Protein AF-A0A7S2TPY8-F1 (afdb_monomer_lite)

Sequence (109 aa):
AIKHNDQTRQFHLVLIFTSHGIQAPKEEEMAALKLAARYPLSIVIVKTGSSPDKALETLALGKGRFFDNVTLVDYKDVAAKDAKTREDYMALQCMKKIPTQYAILKKKQ

Secondary structure (DSSP, 8-state):
----TTTT---EEEEEEESS--SS--HHHHHHHHHHTTSSEEEEEEE--SS--HHHHHHHH-SS-SS--EEEEEHHHHHTS-TTTHHHHHHHHHHTTHHHHHHHHHHT-

Foldseek 3Di:
DPPDPPPVLDAEEAEAEDQDADPADDPVLLVVQQVQLVHSYAYEYEYAYPDDHVRVVCSQVPPDHPDNRYQYHYVVVLVPDDPVCSVVVVVCSRCVCVVVSNVVSVVVD

InterPro domains:
  IPR010734 Copine, C-terminal [PF07002] (5-107)

Radius of gyration: 14.75 Å; chains: 1; bounding box: 38×31×34 Å

Organism: NCBI:txid641309

pLDDT: mean 85.81, std 13.57, range [37.56, 97.31]

Structure (mmCIF, N/CA/C/O backbone):
data_AF-A0A7S2TPY8-F1
#
_entry.id   AF-A0A7S2TPY8-F1
#
loop_
_atom_site.group_PDB
_atom_site.id
_atom_site.type_symbol
_atom_site.label_atom_id
_atom_site.label_alt_id
_atom_site.label_comp_id
_atom_site.label_asym_id
_atom_site.label_entity_id
_atom_site.label_seq_id
_atom_site.pdbx_PDB_ins_code
_atom_site.Cartn_x
_atom_site.Cartn_y
_atom_site.Cartn_z
_atom_site.occupancy
_atom_site.B_iso_or_equiv
_atom_site.auth_seq_id
_atom_site.auth_comp_id
_atom_site.auth_asym_id
_atom_site.auth_atom_id
_atom_site.pdbx_PDB_model_num
ATOM 1 N N . ALA A 1 1 ? -16.858 13.932 -3.710 1.00 37.56 1 ALA A N 1
ATOM 2 C CA . ALA A 1 1 ? -17.185 14.142 -2.285 1.00 37.56 1 ALA A CA 1
ATOM 3 C C . ALA A 1 1 ? -17.774 12.851 -1.726 1.00 37.56 1 ALA A C 1
ATOM 5 O O . ALA A 1 1 ? -18.849 12.457 -2.160 1.00 37.56 1 ALA A O 1
ATOM 6 N N . ILE A 1 2 ? -17.055 12.156 -0.841 1.00 42.81 2 ILE A N 1
ATOM 7 C CA . ILE A 1 2 ? -17.560 10.944 -0.177 1.00 42.81 2 ILE A CA 1
ATOM 8 C C . ILE A 1 2 ? -18.508 11.420 0.934 1.00 42.81 2 ILE A C 1
ATOM 10 O O . ILE A 1 2 ? -18.057 11.861 1.987 1.00 42.81 2 ILE A O 1
ATOM 14 N N . LYS A 1 3 ? -19.819 11.438 0.665 1.00 42.38 3 LYS A N 1
ATOM 15 C CA . LYS A 1 3 ? -20.850 11.751 1.668 1.00 42.38 3 LYS A CA 1
ATOM 16 C C . LYS A 1 3 ? -20.993 10.560 2.625 1.00 42.38 3 LYS A C 1
ATOM 18 O O . LYS A 1 3 ? -21.189 9.445 2.163 1.00 42.38 3 LYS A O 1
ATOM 23 N N . HIS A 1 4 ? -20.876 10.833 3.927 1.00 44.69 4 HIS A N 1
ATOM 24 C CA . HIS A 1 4 ? -21.271 10.011 5.082 1.00 44.69 4 HIS A CA 1
ATOM 25 C C . HIS A 1 4 ? -21.353 8.486 4.880 1.00 44.69 4 HIS A C 1
ATOM 27 O O . HIS A 1 4 ? -22.405 7.945 4.558 1.00 44.69 4 HIS A O 1
ATOM 33 N N . ASN A 1 5 ? -20.268 7.781 5.209 1.00 51.09 5 ASN A N 1
ATOM 34 C CA . ASN A 1 5 ? -20.251 6.314 5.284 1.00 51.09 5 ASN A CA 1
ATOM 35 C C . ASN A 1 5 ? -20.687 5.764 6.664 1.00 51.09 5 ASN A C 1
ATOM 37 O O . ASN A 1 5 ? -20.591 4.563 6.907 1.00 51.09 5 ASN A O 1
ATOM 41 N N . ASP A 1 6 ? -21.179 6.611 7.575 1.00 50.78 6 ASP A N 1
ATOM 42 C CA . ASP A 1 6 ? -21.608 6.166 8.913 1.00 50.78 6 ASP A CA 1
ATOM 43 C C . ASP A 1 6 ? -22.923 5.362 8.882 1.00 50.78 6 ASP A C 1
ATOM 45 O O . ASP A 1 6 ? -23.237 4.666 9.843 1.00 50.78 6 ASP A O 1
ATOM 49 N N . GLN A 1 7 ? -23.672 5.393 7.770 1.00 52.38 7 GLN A N 1
ATOM 50 C CA . GLN A 1 7 ? -24.956 4.686 7.638 1.00 52.38 7 GLN A CA 1
ATOM 51 C C . GLN A 1 7 ? -24.905 3.452 6.721 1.00 52.38 7 GLN A C 1
ATOM 53 O O . GLN A 1 7 ? -25.669 2.512 6.923 1.00 52.38 7 GLN A O 1
ATOM 58 N N . THR A 1 8 ? -24.001 3.404 5.737 1.00 61.84 8 THR A N 1
ATOM 59 C CA . THR A 1 8 ? -24.019 2.378 4.675 1.00 61.84 8 THR A CA 1
ATOM 60 C C . THR A 1 8 ? -23.173 1.136 4.961 1.00 61.84 8 THR A C 1
ATOM 62 O O . THR A 1 8 ? -23.328 0.139 4.262 1.00 61.84 8 THR A O 1
ATOM 65 N N . ARG A 1 9 ? -22.281 1.158 5.968 1.00 71.00 9 ARG A N 1
ATOM 66 C CA . ARG A 1 9 ? -21.351 0.051 6.323 1.00 71.00 9 ARG A CA 1
ATOM 67 C C . ARG A 1 9 ? -20.512 -0.488 5.147 1.00 71.00 9 ARG A C 1
ATOM 69 O O . ARG A 1 9 ? -19.965 -1.588 5.224 1.00 71.00 9 ARG A O 1
ATOM 76 N N . GLN A 1 10 ? -20.383 0.277 4.065 1.00 86.69 10 GLN A N 1
ATOM 77 C CA . GLN A 1 10 ? -19.726 -0.167 2.840 1.00 86.69 10 GLN A CA 1
ATOM 78 C C . GLN A 1 10 ? -18.209 -0.045 2.964 1.00 86.69 10 GLN A C 1
ATOM 80 O O . GLN A 1 10 ? -17.676 1.016 3.310 1.00 86.69 10 GLN A O 1
ATOM 85 N N . PHE A 1 11 ? -17.514 -1.132 2.639 1.00 90.56 11 PHE A N 1
ATOM 86 C CA . PHE A 1 11 ? -16.065 -1.141 2.507 1.00 90.56 11 PHE A CA 1
ATOM 87 C C . PH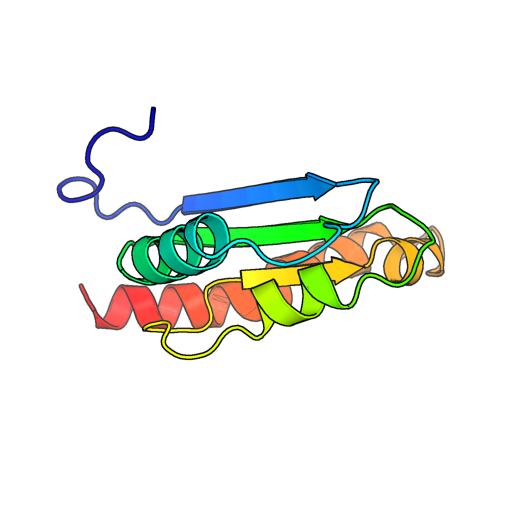E A 1 11 ? -15.659 -0.546 1.159 1.00 90.56 11 PHE A C 1
ATOM 89 O O . PHE A 1 11 ? -16.165 -0.967 0.121 1.00 90.56 11 PHE A O 1
ATOM 96 N N . HIS A 1 12 ? -14.742 0.416 1.183 1.00 93.75 12 HIS A N 1
ATOM 97 C CA . HIS A 1 12 ? -14.256 1.092 -0.013 1.00 93.75 12 HIS A CA 1
ATOM 98 C C . HIS A 1 12 ? -12.762 0.849 -0.220 1.00 93.75 12 HIS A C 1
ATOM 100 O O . HIS A 1 12 ? -11.982 0.781 0.732 1.00 93.75 12 HIS A O 1
ATOM 106 N N . LEU A 1 13 ? -12.370 0.781 -1.490 1.00 95.44 13 LEU A N 1
ATOM 107 C CA . LEU A 1 13 ? -10.982 0.774 -1.931 1.00 95.44 13 LEU A CA 1
ATOM 108 C C . LEU A 1 13 ? -10.721 2.044 -2.732 1.00 95.44 13 LEU A C 1
ATOM 110 O O . LEU A 1 13 ? -11.420 2.319 -3.705 1.00 95.44 13 LEU A O 1
ATOM 114 N N . VAL A 1 14 ? -9.714 2.812 -2.327 1.00 96.25 14 VAL A N 1
ATOM 115 C CA . VAL A 1 14 ? -9.217 3.955 -3.096 1.00 96.25 14 VAL A CA 1
ATOM 116 C C . VAL A 1 14 ? -7.908 3.549 -3.752 1.00 96.25 14 VAL A C 1
ATOM 118 O O . VAL A 1 14 ? -6.957 3.178 -3.068 1.00 96.25 14 VAL A O 1
ATOM 121 N N . LEU A 1 15 ? -7.873 3.622 -5.079 1.00 95.62 15 LEU A N 1
ATOM 122 C CA . LEU A 1 15 ? -6.699 3.322 -5.888 1.00 95.62 15 LEU A CA 1
ATOM 123 C C . LEU A 1 15 ? -6.102 4.631 -6.408 1.00 95.62 15 LEU A C 1
ATOM 125 O O . LEU A 1 15 ? -6.785 5.401 -7.079 1.00 95.62 15 LEU A O 1
ATOM 129 N N . ILE A 1 16 ? -4.839 4.886 -6.081 1.00 93.44 16 ILE A N 1
ATOM 130 C CA . ILE A 1 16 ? -4.111 6.096 -6.468 1.00 93.44 16 ILE A CA 1
ATOM 131 C C . ILE A 1 16 ? -2.962 5.682 -7.376 1.00 93.44 16 ILE A C 1
ATOM 133 O O . ILE A 1 16 ? -2.130 4.877 -6.973 1.00 93.44 16 ILE A O 1
ATOM 137 N N . PHE A 1 17 ? -2.885 6.258 -8.573 1.00 91.94 17 PHE A N 1
ATOM 138 C CA . PHE A 1 17 ? -1.734 6.105 -9.460 1.00 91.94 17 PHE A CA 1
ATOM 139 C C . PHE A 1 17 ? -0.886 7.370 -9.411 1.00 91.94 17 PHE A C 1
ATOM 141 O O . PHE A 1 17 ? -1.416 8.469 -9.566 1.00 91.94 17 PHE A O 1
ATOM 148 N N . THR A 1 18 ? 0.424 7.222 -9.219 1.00 89.25 18 THR A N 1
ATOM 149 C CA . THR A 1 18 ? 1.355 8.355 -9.247 1.00 89.25 18 THR A CA 1
ATOM 150 C C . THR A 1 18 ? 2.641 8.019 -9.997 1.00 89.25 18 THR A C 1
ATOM 152 O O . THR A 1 18 ? 3.270 6.987 -9.758 1.00 89.25 18 THR A O 1
ATOM 155 N N . SER A 1 19 ? 3.039 8.897 -10.919 1.00 81.56 19 SER A N 1
ATOM 156 C CA . SER A 1 19 ? 4.294 8.803 -11.678 1.00 81.56 19 SER A CA 1
ATOM 157 C C . SER A 1 19 ? 5.459 9.490 -10.979 1.00 81.56 19 SER A C 1
ATOM 159 O O . SER A 1 19 ? 6.618 9.164 -11.231 1.00 81.56 19 SER A O 1
ATOM 161 N N . HIS A 1 20 ? 5.161 10.447 -10.105 1.00 71.94 20 HIS A N 1
ATOM 162 C CA . HIS A 1 20 ? 6.158 11.198 -9.365 1.00 71.94 20 HIS A CA 1
ATOM 163 C C . HIS A 1 20 ? 6.070 10.844 -7.899 1.00 71.94 20 HIS A C 1
ATOM 165 O O . HIS A 1 20 ? 4.991 10.584 -7.359 1.00 71.94 20 HIS A O 1
ATOM 171 N N . GLY A 1 21 ? 7.238 10.822 -7.275 1.00 67.00 21 GLY A N 1
ATOM 172 C CA . GLY A 1 21 ? 7.266 10.735 -5.842 1.00 67.00 21 GLY A CA 1
ATOM 173 C C . GLY A 1 21 ? 6.796 12.019 -5.177 1.00 67.00 21 GLY A C 1
ATOM 174 O O . GLY A 1 21 ? 6.769 13.077 -5.811 1.00 67.00 21 GLY A O 1
ATOM 175 N N . ILE A 1 22 ? 6.443 11.942 -3.900 1.00 72.06 22 ILE A N 1
ATOM 176 C CA . ILE A 1 22 ? 6.254 13.153 -3.096 1.00 72.06 22 ILE A CA 1
ATOM 177 C C . ILE A 1 22 ? 7.619 13.660 -2.611 1.00 72.06 22 ILE A C 1
ATOM 179 O O . ILE A 1 22 ? 8.494 12.876 -2.270 1.00 72.06 22 ILE A O 1
ATOM 183 N N . GLN A 1 23 ? 7.845 14.977 -2.599 1.00 71.75 23 GLN A N 1
ATOM 184 C CA . GLN A 1 23 ? 9.137 15.530 -2.150 1.00 71.75 23 GLN A CA 1
ATOM 185 C C . GLN A 1 23 ? 9.392 15.260 -0.661 1.00 71.75 23 GLN A C 1
ATOM 187 O O . GLN A 1 23 ? 10.497 14.887 -0.274 1.00 71.75 23 GLN A O 1
ATOM 192 N N . ALA A 1 24 ? 8.366 15.447 0.167 1.00 78.12 24 ALA A N 1
ATOM 193 C CA . ALA A 1 24 ? 8.364 15.133 1.587 1.00 78.12 24 ALA A CA 1
ATOM 194 C C . ALA A 1 24 ? 6.914 14.895 2.037 1.00 78.12 24 ALA A C 1
ATOM 196 O O . ALA A 1 24 ? 6.025 15.576 1.516 1.00 78.12 24 ALA A O 1
ATOM 197 N N . PRO A 1 25 ? 6.655 13.975 2.988 1.00 79.25 25 PRO A N 1
ATOM 198 C CA . PRO A 1 25 ? 5.319 13.792 3.542 1.00 79.25 25 PRO A CA 1
ATOM 199 C C . PRO A 1 25 ? 4.886 15.076 4.239 1.00 79.25 25 PRO A C 1
ATOM 201 O O . PRO A 1 25 ? 5.547 15.522 5.180 1.00 79.25 25 PRO A O 1
ATOM 204 N N . LYS A 1 26 ? 3.781 15.673 3.801 1.00 86.62 26 LYS A N 1
ATOM 205 C CA . LYS A 1 26 ? 3.197 16.823 4.495 1.00 86.62 26 LYS A CA 1
ATOM 206 C C . LYS A 1 26 ? 2.407 16.340 5.707 1.00 86.62 26 LYS A C 1
AT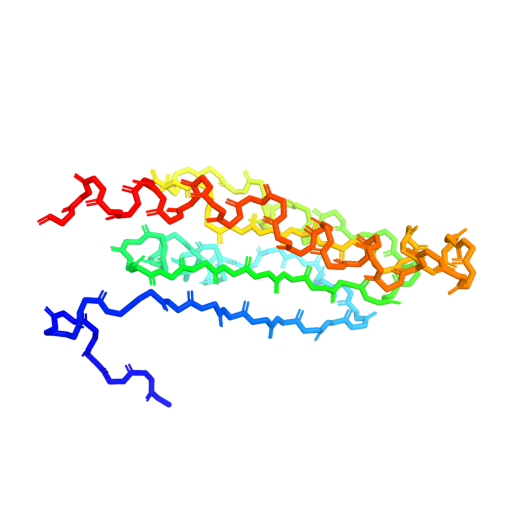OM 208 O O . LYS A 1 26 ? 1.807 15.263 5.686 1.00 86.62 26 LYS A O 1
ATOM 213 N N . GLU A 1 27 ? 2.350 17.156 6.758 1.00 87.25 27 GLU A N 1
ATOM 214 C CA . GLU A 1 27 ? 1.556 16.833 7.953 1.00 87.25 27 GLU A CA 1
ATOM 215 C C . GLU A 1 27 ? 0.080 16.592 7.614 1.00 87.25 27 GLU A C 1
ATOM 217 O O . GLU A 1 27 ? -0.537 15.677 8.155 1.00 87.25 27 GLU A O 1
ATOM 222 N N . GLU A 1 28 ? -0.462 17.351 6.661 1.00 89.38 28 GLU A N 1
ATOM 223 C CA . GLU A 1 28 ? -1.835 17.201 6.173 1.00 89.38 28 GLU A CA 1
ATOM 224 C C . GLU A 1 28 ? -2.087 15.826 5.536 1.00 89.38 28 GLU A C 1
ATOM 226 O O . GLU A 1 28 ? -3.116 15.203 5.797 1.00 89.38 28 GLU A O 1
ATOM 231 N N . GLU A 1 29 ? -1.135 15.307 4.754 1.00 89.31 29 GLU A N 1
ATOM 232 C CA . GLU A 1 29 ? -1.232 13.989 4.113 1.00 89.31 29 GLU A CA 1
ATOM 233 C C . GLU A 1 29 ? -1.194 12.877 5.168 1.00 89.31 29 GLU A C 1
ATOM 235 O O . GLU A 1 29 ? -2.025 11.965 5.164 1.00 89.31 29 GLU A O 1
ATOM 240 N N . MET A 1 30 ? -0.281 12.993 6.135 1.00 88.88 30 MET A N 1
ATOM 241 C CA . MET A 1 30 ? -0.182 12.070 7.268 1.00 88.88 30 MET A CA 1
ATOM 242 C C . MET A 1 30 ? -1.463 12.077 8.115 1.00 88.88 30 MET A C 1
ATOM 244 O O . MET A 1 30 ? -1.980 11.016 8.485 1.00 88.88 30 MET A O 1
ATOM 248 N N . ALA A 1 31 ? -1.999 13.265 8.408 1.00 91.06 31 ALA A N 1
ATOM 249 C CA . ALA A 1 31 ? -3.233 13.440 9.161 1.00 91.06 31 ALA A CA 1
ATOM 250 C C . ALA A 1 31 ? -4.438 12.856 8.412 1.00 91.06 31 ALA A C 1
ATOM 252 O O . ALA A 1 31 ? -5.247 12.148 9.018 1.00 91.06 31 ALA A O 1
ATOM 253 N N . ALA A 1 32 ? -4.526 13.072 7.096 1.00 92.19 32 ALA A N 1
ATOM 254 C CA . ALA A 1 32 ? -5.575 12.512 6.253 1.00 92.19 32 ALA A CA 1
ATOM 255 C C . ALA A 1 32 ? -5.531 10.977 6.230 1.00 92.19 32 ALA A C 1
ATOM 257 O O . ALA A 1 32 ? -6.562 10.337 6.437 1.00 92.19 32 ALA A O 1
ATOM 258 N N . LEU A 1 33 ? -4.351 10.366 6.068 1.00 92.62 33 LEU A N 1
ATOM 259 C CA . LEU A 1 33 ? -4.198 8.904 6.108 1.00 92.62 33 LEU A CA 1
ATOM 260 C C . LEU A 1 33 ? -4.560 8.322 7.484 1.00 92.62 33 LEU A C 1
ATOM 262 O O . LEU A 1 33 ? -5.197 7.267 7.571 1.00 92.62 33 LEU A O 1
ATOM 266 N N . LYS A 1 34 ? -4.206 9.027 8.566 1.00 93.06 34 LYS A N 1
ATOM 267 C CA . LYS A 1 34 ? -4.574 8.658 9.940 1.00 93.06 34 LYS A CA 1
ATOM 268 C C . LYS A 1 34 ? -6.071 8.758 10.201 1.00 93.06 34 LYS A C 1
ATOM 270 O O . LYS A 1 34 ? -6.633 7.867 10.839 1.00 93.06 34 LYS A O 1
ATOM 275 N N . LEU A 1 35 ? -6.721 9.795 9.687 1.00 92.06 35 LEU A N 1
ATOM 276 C CA . LEU A 1 35 ? -8.169 9.945 9.750 1.00 92.06 35 LEU A CA 1
ATOM 277 C C . LEU A 1 35 ? -8.875 8.870 8.910 1.00 92.06 35 LEU A C 1
ATOM 279 O O . LEU A 1 35 ? -9.810 8.239 9.398 1.00 92.06 35 LEU A O 1
ATOM 283 N N . ALA A 1 36 ? -8.383 8.596 7.698 1.00 92.69 36 ALA A N 1
ATOM 284 C CA . ALA A 1 36 ? -8.912 7.567 6.803 1.00 92.69 36 ALA A CA 1
ATOM 285 C C . ALA A 1 36 ? -8.946 6.180 7.465 1.00 92.69 36 ALA A C 1
ATOM 287 O O . ALA A 1 36 ? -9.916 5.447 7.295 1.00 92.69 36 ALA A O 1
ATOM 288 N N . ALA A 1 37 ? -7.953 5.853 8.301 1.00 92.38 37 ALA A N 1
ATOM 289 C CA . ALA A 1 37 ? -7.897 4.595 9.050 1.00 92.38 37 ALA A CA 1
ATOM 290 C C . ALA A 1 37 ? -9.031 4.423 10.087 1.00 92.38 37 ALA A C 1
ATOM 292 O O . ALA A 1 37 ? -9.147 3.373 10.720 1.00 92.38 37 ALA A O 1
ATOM 293 N N . ARG A 1 38 ? -9.874 5.440 10.310 1.00 90.62 38 ARG A N 1
ATOM 294 C CA . ARG A 1 38 ? -11.056 5.341 11.181 1.00 90.62 38 ARG A CA 1
ATOM 295 C C . ARG A 1 38 ? -12.310 4.878 10.434 1.00 90.62 38 ARG A C 1
ATOM 297 O O . ARG A 1 38 ? -13.242 4.431 11.105 1.00 90.62 38 ARG A O 1
ATOM 304 N N . TYR A 1 39 ? -12.307 4.932 9.104 1.00 90.81 39 TYR A N 1
ATOM 305 C CA . TYR A 1 39 ? -13.417 4.558 8.224 1.00 90.81 39 TYR A CA 1
ATOM 306 C C . TYR A 1 39 ? -13.190 3.171 7.603 1.00 90.81 39 TYR A C 1
ATOM 308 O O . TYR A 1 39 ? -12.051 2.699 7.586 1.00 90.81 39 TYR A O 1
ATOM 316 N N . PRO A 1 40 ? -14.234 2.501 7.072 1.00 92.75 40 PRO A N 1
ATOM 317 C CA . PRO A 1 40 ? -14.079 1.238 6.355 1.00 92.75 40 PRO A CA 1
ATOM 318 C C . PRO A 1 40 ? -13.512 1.483 4.945 1.00 92.75 40 PRO A C 1
ATOM 320 O O . PRO A 1 40 ? -14.191 1.321 3.932 1.00 92.75 40 PRO A O 1
ATOM 323 N N . LEU A 1 41 ? -12.263 1.942 4.907 1.00 93.44 41 LEU A N 1
ATOM 324 C CA . LEU A 1 41 ? -11.551 2.399 3.724 1.00 93.44 41 LEU A CA 1
ATOM 325 C C . LEU A 1 41 ? -10.116 1.866 3.740 1.00 93.44 41 LEU A C 1
ATOM 327 O O . LEU A 1 41 ? -9.371 2.081 4.698 1.00 93.44 41 LEU A O 1
ATOM 331 N N . SER A 1 42 ? -9.727 1.244 2.634 1.00 95.69 42 SER A N 1
ATOM 332 C CA . SER A 1 42 ? -8.349 0.870 2.329 1.00 95.69 42 SER A CA 1
ATOM 333 C C . SER A 1 42 ? -7.836 1.669 1.136 1.00 95.69 42 SER A C 1
ATOM 335 O O . SER A 1 42 ? -8.583 1.956 0.200 1.00 95.69 42 SER A O 1
ATOM 337 N N . ILE A 1 43 ? -6.555 2.021 1.158 1.00 96.31 43 ILE A N 1
ATOM 338 C CA . ILE A 1 43 ? -5.905 2.820 0.119 1.00 96.31 43 ILE A CA 1
ATOM 339 C C . ILE A 1 43 ? -4.785 1.988 -0.505 1.00 96.31 43 ILE A C 1
ATOM 341 O O . ILE A 1 43 ? -3.924 1.462 0.198 1.00 96.31 43 ILE A O 1
ATOM 345 N N . VAL A 1 44 ? -4.781 1.880 -1.829 1.00 96.44 44 VAL A N 1
ATOM 346 C CA . VAL 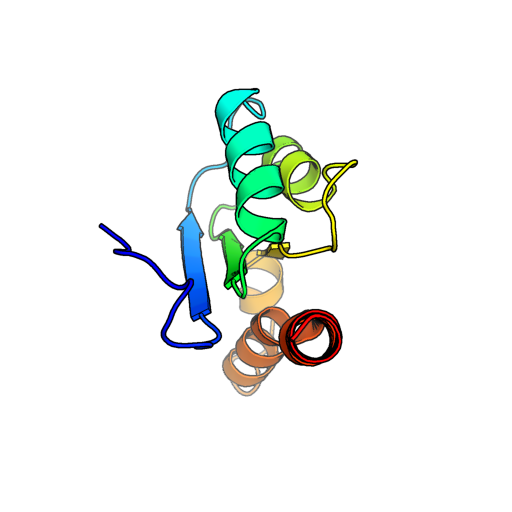A 1 44 ? -3.704 1.266 -2.607 1.00 96.44 44 VAL A CA 1
ATOM 347 C C . VAL A 1 44 ? -3.061 2.358 -3.448 1.00 96.44 44 VAL A C 1
ATOM 349 O O . VAL A 1 44 ? -3.734 3.006 -4.245 1.00 96.44 44 VAL A O 1
ATOM 352 N N . ILE A 1 45 ? -1.763 2.571 -3.268 1.00 93.94 45 ILE A N 1
ATOM 353 C CA . ILE A 1 45 ? -0.985 3.530 -4.044 1.00 93.94 45 ILE A CA 1
ATOM 354 C C . ILE A 1 45 ? -0.088 2.746 -4.991 1.00 93.94 45 ILE A C 1
ATOM 356 O O . ILE A 1 45 ? 0.749 1.963 -4.551 1.00 93.94 45 ILE A O 1
ATOM 360 N N . VAL A 1 46 ? -0.269 2.961 -6.287 1.00 93.81 46 VAL A N 1
ATOM 361 C CA . VAL A 1 46 ? 0.536 2.385 -7.358 1.00 93.81 46 VAL A CA 1
ATOM 362 C C . VAL A 1 46 ? 1.487 3.455 -7.863 1.00 93.81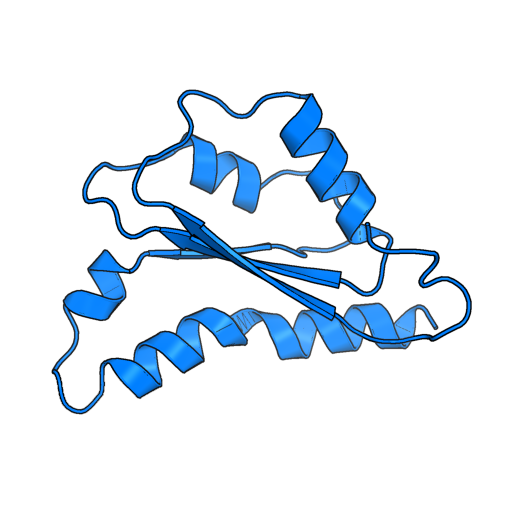 46 VAL A C 1
ATOM 364 O O . VAL A 1 46 ? 1.080 4.446 -8.475 1.00 93.81 46 VAL A O 1
ATOM 367 N N . LYS A 1 47 ? 2.771 3.248 -7.609 1.00 92.56 47 LYS A N 1
ATOM 368 C CA . LYS A 1 47 ? 3.839 4.123 -8.073 1.00 92.56 47 LYS A CA 1
ATOM 369 C C . LYS A 1 47 ? 4.372 3.607 -9.405 1.00 92.56 47 LYS A C 1
ATOM 371 O O . LYS A 1 47 ? 4.844 2.479 -9.468 1.00 92.56 47 LYS A O 1
ATOM 376 N N . THR A 1 48 ? 4.328 4.425 -10.453 1.00 90.19 48 THR A N 1
ATOM 377 C CA . THR A 1 48 ? 4.799 4.061 -11.805 1.00 90.19 48 THR A CA 1
ATOM 378 C C . THR A 1 48 ? 6.151 4.665 -12.181 1.00 90.19 48 THR A C 1
ATOM 380 O O . THR A 1 48 ? 6.730 4.284 -13.196 1.00 90.19 48 THR A O 1
ATOM 383 N N . GLY A 1 49 ? 6.673 5.587 -11.367 1.00 82.31 49 GLY A N 1
ATOM 384 C CA . GLY A 1 49 ? 7.940 6.277 -11.611 1.00 82.31 49 GLY A CA 1
ATOM 385 C C . GLY A 1 49 ? 9.190 5.488 -11.216 1.00 82.31 49 GLY A C 1
ATOM 386 O O . GLY A 1 49 ? 9.202 4.750 -10.235 1.00 82.31 49 GLY A O 1
ATOM 387 N N . SER A 1 50 ? 10.283 5.731 -11.942 1.00 73.75 50 SER A N 1
ATOM 388 C CA . SER A 1 50 ? 11.577 5.052 -11.763 1.00 73.75 50 SER A CA 1
ATOM 389 C C . SER A 1 50 ? 12.405 5.543 -10.570 1.00 73.75 50 SER A C 1
ATOM 391 O O . SER A 1 50 ? 13.356 4.868 -10.171 1.00 73.75 50 SER A O 1
ATOM 393 N N . SER A 1 51 ? 12.090 6.722 -10.029 1.00 73.44 51 SER A N 1
ATOM 394 C CA . SER A 1 51 ? 12.855 7.338 -8.942 1.00 73.44 51 SER A CA 1
ATOM 395 C C . SER A 1 51 ? 12.517 6.680 -7.603 1.00 73.44 51 SER A C 1
ATOM 397 O O . SER A 1 51 ? 11.332 6.526 -7.302 1.00 73.44 51 SER A O 1
ATOM 399 N N . PRO A 1 52 ? 13.506 6.310 -6.766 1.00 70.56 52 PRO A N 1
ATOM 400 C CA . PRO A 1 52 ? 13.254 5.930 -5.378 1.00 70.56 52 PRO A CA 1
ATOM 401 C C . PRO A 1 52 ? 12.436 7.016 -4.680 1.00 70.56 52 PRO A C 1
ATOM 403 O O . PRO A 1 52 ? 12.728 8.200 -4.844 1.00 70.56 52 PRO A O 1
ATOM 406 N N . ASP A 1 53 ? 11.416 6.622 -3.922 1.00 79.50 53 ASP A N 1
ATOM 407 C CA . ASP A 1 53 ? 10.556 7.583 -3.235 1.00 79.50 53 ASP A CA 1
ATOM 408 C C . ASP A 1 53 ? 10.362 7.187 -1.774 1.00 79.50 53 ASP A C 1
ATOM 410 O O . ASP A 1 53 ? 9.367 6.582 -1.370 1.00 79.50 53 ASP A O 1
ATOM 414 N N . LYS A 1 54 ? 11.362 7.573 -0.983 1.00 83.19 54 LYS A N 1
ATOM 415 C CA . LYS A 1 54 ? 11.378 7.374 0.466 1.00 83.19 54 LYS A CA 1
ATOM 416 C C . LYS A 1 54 ? 10.231 8.098 1.165 1.00 83.19 54 LYS A C 1
ATOM 418 O O . LYS A 1 54 ? 9.818 7.681 2.245 1.00 83.19 54 LYS A O 1
ATOM 423 N N . ALA A 1 55 ? 9.732 9.193 0.599 1.00 83.62 55 ALA A N 1
ATOM 424 C CA . ALA A 1 55 ? 8.669 9.964 1.219 1.00 83.62 55 ALA A CA 1
ATOM 425 C C . ALA A 1 55 ? 7.333 9.216 1.098 1.00 83.62 55 ALA A C 1
ATOM 427 O O . ALA A 1 55 ? 6.613 9.087 2.088 1.00 83.62 55 ALA A O 1
ATOM 428 N N . LEU A 1 56 ? 7.048 8.606 -0.054 1.00 83.75 56 LEU A N 1
ATOM 429 C CA . LEU A 1 56 ? 5.874 7.746 -0.211 1.00 83.75 56 LEU A CA 1
ATOM 430 C C . LEU A 1 56 ? 5.955 6.464 0.627 1.00 83.75 56 LEU A C 1
ATOM 432 O O . LEU A 1 56 ? 4.958 6.050 1.221 1.00 83.75 56 LEU A O 1
ATOM 436 N N . GLU A 1 57 ? 7.142 5.868 0.749 1.00 84.94 57 GLU A N 1
ATOM 437 C CA . GLU A 1 57 ? 7.376 4.773 1.700 1.00 84.94 57 GLU A CA 1
ATOM 438 C C . GLU A 1 57 ? 7.109 5.218 3.146 1.00 84.94 57 GLU A C 1
ATOM 440 O O . GLU A 1 57 ? 6.446 4.512 3.905 1.00 84.94 57 GLU A O 1
ATOM 445 N N . THR A 1 58 ? 7.552 6.421 3.519 1.00 85.31 58 THR A N 1
ATOM 446 C CA . THR A 1 58 ? 7.316 6.996 4.852 1.00 85.31 58 THR A CA 1
ATOM 447 C C . THR A 1 58 ? 5.827 7.226 5.116 1.00 85.31 58 THR A C 1
ATOM 449 O O . THR A 1 58 ? 5.347 6.872 6.194 1.00 85.31 58 THR A O 1
ATOM 452 N N . LEU A 1 59 ? 5.069 7.737 4.135 1.00 84.00 59 LEU A N 1
ATOM 453 C CA . LEU A 1 59 ? 3.604 7.826 4.216 1.00 84.00 59 LEU A CA 1
ATOM 454 C C . LEU A 1 59 ? 2.982 6.441 4.448 1.00 84.00 59 LEU A C 1
ATOM 456 O O . LEU A 1 59 ? 2.159 6.261 5.350 1.00 84.00 59 LEU A O 1
ATOM 460 N N . ALA A 1 60 ? 3.399 5.443 3.663 1.00 82.94 60 ALA A N 1
ATOM 461 C CA . ALA A 1 60 ? 2.862 4.087 3.727 1.00 82.94 60 ALA A CA 1
ATOM 462 C C . ALA A 1 60 ? 3.215 3.353 5.031 1.00 82.94 60 ALA A C 1
ATOM 464 O O . ALA A 1 60 ? 2.445 2.498 5.470 1.00 82.94 60 ALA A O 1
ATOM 465 N N . LEU A 1 61 ? 4.333 3.697 5.677 1.00 83.25 61 LEU A N 1
ATOM 466 C CA . LEU A 1 61 ? 4.787 3.149 6.963 1.00 83.25 61 LEU A CA 1
ATOM 467 C C . LEU A 1 61 ? 4.366 3.995 8.176 1.00 83.25 61 LEU A C 1
ATOM 469 O O . LEU A 1 61 ? 4.647 3.618 9.315 1.00 83.25 61 LEU A O 1
ATOM 473 N N . GLY A 1 62 ? 3.674 5.117 7.955 1.00 75.56 62 GLY A N 1
ATOM 474 C CA . GLY A 1 62 ? 3.324 6.095 8.982 1.00 75.56 62 GLY A CA 1
ATOM 475 C C . GLY A 1 62 ? 2.730 5.482 10.255 1.00 75.56 62 GLY A C 1
ATOM 476 O O . GLY A 1 62 ? 1.810 4.657 10.197 1.00 75.56 62 GLY A O 1
ATOM 477 N N . LYS A 1 63 ? 3.255 5.899 11.415 1.00 75.56 63 LYS A N 1
ATOM 478 C CA . LYS A 1 63 ? 2.826 5.441 12.747 1.00 75.56 63 LYS A CA 1
ATOM 479 C C . LYS A 1 63 ? 1.554 6.157 13.216 1.00 75.56 63 LYS A C 1
ATOM 481 O O . LYS A 1 63 ? 1.223 7.247 12.762 1.00 75.56 63 LYS A O 1
ATOM 486 N N . GLY A 1 64 ? 0.850 5.549 14.172 1.00 81.75 64 GLY A N 1
ATOM 487 C CA . GLY A 1 64 ? -0.304 6.165 14.839 1.00 81.75 64 GLY A CA 1
ATOM 488 C C . GLY A 1 64 ? -1.629 6.046 14.084 1.00 81.75 64 GLY A C 1
ATOM 489 O O . GLY A 1 64 ? -2.591 6.722 14.444 1.00 81.75 64 GLY A O 1
ATOM 490 N N . ARG A 1 65 ? -1.695 5.200 13.054 1.00 87.50 65 ARG A N 1
ATOM 491 C CA . ARG A 1 65 ? -2.947 4.800 12.403 1.00 87.50 65 ARG A CA 1
ATOM 492 C C . ARG A 1 65 ? -3.618 3.693 13.214 1.00 87.50 65 ARG A C 1
ATOM 494 O O . ARG A 1 65 ? -2.930 2.887 13.833 1.00 87.50 65 ARG A O 1
ATOM 501 N N . PHE A 1 66 ? -4.951 3.655 13.204 1.00 87.31 66 PHE A N 1
ATOM 502 C CA . PHE A 1 66 ? -5.720 2.619 13.911 1.00 87.31 66 PHE A CA 1
ATOM 503 C C . PHE A 1 66 ? -5.393 1.209 13.393 1.00 87.31 66 PHE A C 1
ATOM 505 O O . PHE A 1 66 ? -5.305 0.261 14.165 1.00 87.31 66 PHE A O 1
ATOM 512 N N . PHE A 1 67 ? -5.173 1.094 12.085 1.00 91.31 67 PHE A N 1
ATOM 513 C CA . PHE A 1 67 ? -4.651 -0.092 11.424 1.00 91.31 67 PHE A CA 1
ATOM 514 C C . PHE A 1 67 ? -3.842 0.332 10.197 1.00 91.31 67 PHE A C 1
ATOM 516 O O . PHE A 1 67 ? -3.909 1.487 9.766 1.00 91.31 67 PHE A O 1
ATOM 523 N N . ASP A 1 68 ? -3.086 -0.602 9.626 1.00 93.25 68 ASP A N 1
ATOM 524 C CA . ASP A 1 68 ? -2.378 -0.373 8.372 1.00 93.25 68 ASP A CA 1
ATOM 525 C C . ASP A 1 68 ? -3.361 -0.378 7.193 1.00 93.25 68 ASP A C 1
ATOM 527 O O . ASP A 1 68 ? -3.670 -1.426 6.630 1.00 93.25 68 ASP A O 1
ATOM 531 N N . ASN A 1 69 ? -3.876 0.802 6.847 1.00 94.75 69 ASN A N 1
ATOM 532 C CA . ASN A 1 69 ? -4.861 1.020 5.788 1.00 94.75 69 ASN A CA 1
ATOM 533 C C . ASN A 1 69 ? -4.246 1.389 4.427 1.00 94.75 69 ASN A C 1
ATOM 535 O O . ASN A 1 69 ? -4.995 1.747 3.520 1.00 94.75 69 ASN A O 1
ATOM 539 N N . VAL A 1 70 ? -2.914 1.332 4.274 1.00 94.94 70 VAL A N 1
ATOM 540 C CA . VAL A 1 70 ? -2.219 1.719 3.033 1.00 94.94 70 VAL A CA 1
ATOM 541 C C . VAL A 1 70 ? -1.377 0.565 2.489 1.00 94.94 70 VAL A C 1
ATOM 543 O O . VAL A 1 70 ? -0.551 -0.036 3.179 1.00 94.94 70 VAL A O 1
ATOM 546 N N . THR A 1 71 ? -1.545 0.288 1.203 1.00 94.94 71 THR A N 1
ATOM 547 C CA . THR A 1 71 ? -0.705 -0.633 0.436 1.00 94.94 71 THR A CA 1
ATOM 548 C C . THR A 1 71 ? 0.050 0.169 -0.609 1.00 94.94 71 THR A C 1
ATOM 550 O O . THR A 1 71 ? -0.571 0.789 -1.464 1.00 94.94 71 THR A O 1
ATOM 553 N N . LEU A 1 72 ? 1.380 0.157 -0.549 1.00 93.56 72 LEU A N 1
ATOM 554 C CA . LEU A 1 72 ? 2.223 0.717 -1.599 1.00 93.56 72 LEU A CA 1
ATOM 555 C C . LEU A 1 72 ? 2.629 -0.404 -2.559 1.00 93.56 72 LEU A C 1
ATOM 557 O O . LEU A 1 72 ? 3.125 -1.440 -2.120 1.00 93.56 72 LEU A O 1
ATOM 561 N N . VAL A 1 73 ? 2.405 -0.186 -3.851 1.00 93.75 73 VAL A N 1
ATOM 562 C CA . VAL A 1 73 ? 2.787 -1.079 -4.944 1.00 93.75 73 VAL A CA 1
ATOM 563 C C . VAL A 1 73 ? 3.763 -0.333 -5.842 1.00 93.75 73 VAL A C 1
ATOM 565 O O . VAL A 1 73 ? 3.416 0.705 -6.409 1.00 93.75 73 VAL A O 1
ATOM 568 N N . ASP A 1 74 ? 4.976 -0.864 -5.982 1.00 92.56 74 ASP A N 1
ATOM 569 C CA . ASP A 1 74 ? 5.936 -0.372 -6.967 1.00 92.56 74 ASP A CA 1
ATOM 570 C C . ASP A 1 74 ? 5.683 -1.071 -8.309 1.00 92.56 74 ASP A C 1
ATOM 572 O O . ASP A 1 74 ? 5.898 -2.275 -8.470 1.00 92.56 74 ASP A O 1
ATOM 576 N N . TYR A 1 75 ? 5.185 -0.319 -9.289 1.00 92.50 75 TYR A N 1
ATOM 577 C CA . TYR A 1 75 ? 4.904 -0.854 -10.614 1.00 92.50 75 TYR A CA 1
ATOM 578 C C . TYR A 1 75 ? 6.184 -1.226 -11.366 1.00 92.50 75 TYR A C 1
ATOM 580 O O . TYR A 1 75 ? 6.119 -2.036 -12.283 1.00 92.50 75 TYR A O 1
ATOM 588 N N . LYS A 1 76 ? 7.359 -0.708 -10.987 1.00 91.25 76 LYS A N 1
ATOM 589 C CA . LYS A 1 76 ? 8.630 -1.149 -11.574 1.00 91.25 76 LYS A CA 1
ATOM 590 C C . LYS A 1 76 ? 8.880 -2.629 -11.284 1.00 91.25 76 LYS A C 1
ATOM 592 O O . LYS A 1 76 ? 9.246 -3.375 -12.191 1.00 91.25 76 LYS A O 1
ATOM 597 N N . ASP A 1 77 ? 8.603 -3.064 -10.056 1.00 91.69 77 ASP A N 1
ATOM 598 C CA . ASP A 1 77 ? 8.736 -4.467 -9.649 1.00 91.69 77 ASP A CA 1
ATOM 599 C C . ASP A 1 77 ? 7.730 -5.367 -10.373 1.00 91.69 77 ASP A C 1
ATOM 601 O O . ASP A 1 77 ? 8.018 -6.529 -10.668 1.00 91.69 77 ASP A O 1
ATOM 605 N N . VAL A 1 78 ? 6.547 -4.825 -10.671 1.00 94.25 78 VAL A N 1
ATOM 606 C CA . VAL A 1 78 ? 5.507 -5.490 -11.463 1.00 94.25 78 VAL A CA 1
ATOM 607 C C . VAL A 1 78 ? 5.926 -5.586 -12.928 1.00 94.25 78 VAL A C 1
ATOM 609 O O . VAL A 1 78 ? 5.881 -6.661 -13.517 1.00 94.25 78 VAL A O 1
ATOM 612 N N . ALA A 1 79 ? 6.381 -4.485 -13.522 1.00 92.75 79 ALA A N 1
ATOM 613 C CA . ALA A 1 79 ? 6.798 -4.411 -14.917 1.00 92.75 79 ALA A CA 1
ATOM 614 C C . ALA A 1 79 ? 7.992 -5.329 -15.219 1.00 92.75 79 ALA A C 1
ATOM 616 O O . ALA A 1 79 ? 8.090 -5.848 -16.330 1.00 92.75 79 ALA A O 1
ATOM 617 N N . ALA A 1 80 ? 8.846 -5.582 -14.221 1.00 93.75 80 ALA A N 1
ATOM 618 C CA . ALA A 1 80 ? 9.950 -6.534 -14.299 1.00 93.75 80 ALA A CA 1
ATOM 619 C C . ALA A 1 80 ? 9.507 -8.011 -14.366 1.00 93.75 80 ALA A C 1
ATOM 621 O O . ALA A 1 80 ? 10.343 -8.879 -14.607 1.00 93.75 80 ALA A O 1
ATOM 622 N N . LYS A 1 81 ? 8.221 -8.325 -14.144 1.00 95.81 81 LYS A N 1
ATOM 623 C CA . LYS A 1 81 ? 7.686 -9.687 -14.286 1.00 95.81 81 LYS A CA 1
ATOM 624 C C . LYS A 1 81 ? 7.403 -10.045 -15.740 1.00 95.81 81 LYS A C 1
ATOM 626 O O . LYS A 1 81 ? 7.102 -9.181 -16.576 1.00 95.81 81 LYS A O 1
ATOM 631 N N . ASP A 1 82 ? 7.442 -11.351 -15.998 1.00 96.00 82 ASP A N 1
ATOM 632 C CA . ASP A 1 82 ? 7.063 -11.941 -17.276 1.00 96.00 82 ASP A CA 1
ATOM 633 C C . ASP A 1 82 ? 5.682 -11.459 -17.711 1.00 96.00 82 ASP A C 1
ATOM 635 O O . ASP A 1 82 ? 4.740 -11.415 -16.919 1.00 96.00 82 ASP A O 1
ATOM 639 N N . ALA A 1 83 ? 5.537 -11.141 -18.998 1.00 94.19 83 ALA A N 1
ATOM 640 C CA . ALA A 1 83 ? 4.288 -10.604 -19.537 1.00 94.19 83 ALA A CA 1
ATOM 641 C C . ALA A 1 83 ? 3.077 -11.512 -19.254 1.00 94.19 83 ALA A C 1
ATOM 643 O O . ALA A 1 83 ? 1.981 -11.009 -19.039 1.00 94.19 83 ALA A O 1
ATOM 644 N N . LYS A 1 84 ? 3.290 -12.834 -19.194 1.00 95.31 84 LYS A N 1
ATOM 645 C CA . LYS A 1 84 ? 2.243 -13.830 -18.920 1.00 95.31 84 LYS A CA 1
ATOM 646 C C . LYS A 1 84 ? 1.728 -13.819 -17.476 1.00 95.31 84 LYS A C 1
ATOM 648 O O . LYS A 1 84 ? 0.632 -14.301 -17.250 1.00 95.31 84 LYS A O 1
ATOM 65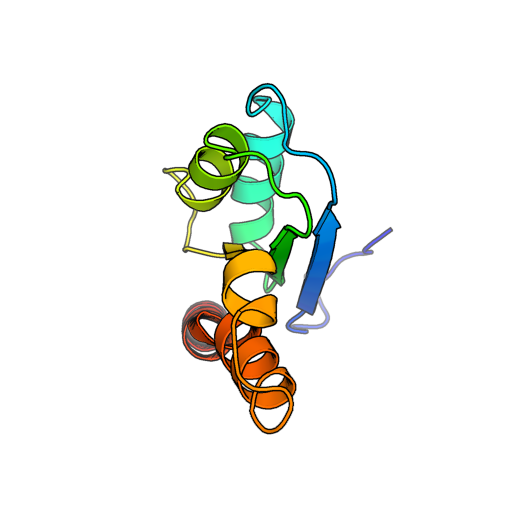3 N N . THR A 1 85 ? 2.514 -13.327 -16.516 1.00 95.94 85 THR A N 1
ATOM 654 C CA . THR A 1 85 ? 2.186 -13.364 -15.074 1.00 95.94 85 THR A CA 1
ATOM 655 C C . THR A 1 85 ? 2.104 -11.973 -14.449 1.00 95.94 85 THR A C 1
ATOM 657 O O . THR A 1 85 ? 1.765 -11.830 -13.276 1.00 95.94 85 THR A O 1
ATOM 660 N N . ARG A 1 86 ? 2.420 -10.928 -15.221 1.00 96.31 86 ARG A N 1
ATOM 661 C CA . ARG A 1 86 ? 2.476 -9.540 -14.761 1.00 96.31 86 ARG A CA 1
ATOM 662 C C . ARG A 1 86 ? 1.155 -9.057 -14.173 1.00 96.31 86 ARG A C 1
ATOM 664 O O . ARG A 1 86 ? 1.169 -8.409 -13.131 1.00 96.31 86 ARG A O 1
ATOM 671 N N . GLU A 1 87 ? 0.041 -9.356 -14.832 1.00 96.06 87 GLU A N 1
ATOM 672 C CA . GLU A 1 87 ? -1.292 -8.932 -14.385 1.00 96.06 87 GLU A CA 1
ATOM 673 C C . GLU A 1 87 ? -1.686 -9.625 -13.078 1.00 96.06 87 GLU A C 1
ATOM 675 O O . GLU A 1 87 ? -2.077 -8.952 -12.123 1.00 96.06 87 GLU A O 1
ATOM 680 N N . ASP A 1 88 ? -1.461 -10.938 -12.983 1.00 97.19 88 ASP A N 1
ATOM 681 C CA . ASP A 1 88 ? -1.684 -11.704 -11.753 1.00 97.19 88 ASP A CA 1
ATOM 682 C C . ASP A 1 88 ? -0.821 -11.178 -10.604 1.00 97.19 88 ASP A C 1
ATOM 684 O O . ASP A 1 88 ? -1.287 -11.003 -9.476 1.00 97.19 88 ASP A O 1
ATOM 688 N N . TYR A 1 89 ? 0.446 -10.872 -10.891 1.00 97.31 89 TYR A N 1
ATOM 689 C CA . TYR A 1 89 ? 1.355 -10.307 -9.906 1.00 97.31 89 TYR A CA 1
ATOM 690 C C . TYR A 1 89 ? 0.907 -8.914 -9.453 1.00 97.31 89 TYR A C 1
ATOM 692 O O . TYR A 1 89 ? 0.931 -8.630 -8.256 1.00 97.31 89 TYR A O 1
ATOM 700 N N . MET A 1 90 ? 0.457 -8.060 -10.376 1.00 96.19 90 MET A N 1
ATOM 701 C CA . MET A 1 90 ? -0.103 -6.746 -10.056 1.00 96.19 90 MET A CA 1
ATOM 702 C C . MET A 1 90 ? -1.315 -6.878 -9.131 1.00 96.19 90 MET A C 1
ATOM 704 O O . MET A 1 90 ? -1.358 -6.251 -8.071 1.00 96.19 90 MET A O 1
ATOM 708 N N . ALA A 1 91 ? -2.268 -7.740 -9.496 1.00 96.88 91 ALA A N 1
ATOM 709 C CA . ALA A 1 91 ? -3.457 -8.002 -8.697 1.00 96.88 91 ALA A CA 1
ATOM 710 C C . ALA A 1 91 ? -3.083 -8.507 -7.297 1.00 96.88 91 ALA A C 1
ATOM 712 O O . ALA A 1 91 ? -3.595 -7.997 -6.298 1.00 96.88 91 ALA A O 1
ATOM 713 N N . LEU A 1 92 ? -2.128 -9.438 -7.205 1.00 96.88 92 LEU A N 1
ATOM 714 C CA . LEU A 1 92 ? -1.624 -9.947 -5.934 1.00 96.88 92 LEU A CA 1
ATOM 715 C C . LEU A 1 92 ? -1.019 -8.832 -5.070 1.00 96.88 92 LEU A C 1
ATOM 717 O O . LEU A 1 92 ? -1.331 -8.759 -3.882 1.00 96.88 92 LEU A O 1
ATOM 721 N N . GLN A 1 93 ? -0.186 -7.953 -5.638 1.00 97.06 93 GLN A N 1
ATOM 722 C CA . GLN A 1 93 ? 0.413 -6.846 -4.882 1.00 97.06 93 GLN A CA 1
ATOM 723 C C . GLN A 1 93 ? -0.645 -5.852 -4.390 1.00 97.06 93 GLN A C 1
ATOM 725 O O . GLN A 1 93 ? -0.615 -5.469 -3.219 1.00 97.06 93 GLN A O 1
ATOM 730 N N . CYS A 1 94 ? -1.613 -5.482 -5.234 1.00 96.56 94 CYS A N 1
ATOM 731 C CA . CYS A 1 94 ? -2.711 -4.596 -4.842 1.00 96.56 94 CYS A CA 1
ATOM 732 C C . CYS A 1 94 ? -3.591 -5.210 -3.744 1.00 96.56 94 CYS A C 1
ATOM 734 O O . CYS A 1 94 ? -3.990 -4.515 -2.809 1.00 96.56 94 CYS A O 1
ATOM 736 N N . MET A 1 95 ? -3.865 -6.514 -3.826 1.00 96.06 95 MET A N 1
ATOM 737 C CA . MET A 1 95 ? -4.779 -7.207 -2.916 1.00 96.06 95 MET A CA 1
ATOM 738 C C . MET A 1 95 ? -4.109 -7.732 -1.642 1.00 96.06 95 MET A C 1
ATOM 740 O O . MET A 1 95 ? -4.813 -8.072 -0.693 1.00 96.06 95 MET A O 1
ATOM 744 N N . LYS A 1 96 ? -2.772 -7.749 -1.566 1.00 93.56 96 LYS A N 1
ATOM 745 C CA . LYS A 1 96 ? -1.978 -8.395 -0.501 1.00 93.56 96 LYS A CA 1
ATOM 746 C C . LYS A 1 96 ? -2.448 -8.103 0.928 1.00 93.56 96 LYS A C 1
ATOM 748 O O . LYS A 1 96 ? -2.427 -8.998 1.768 1.00 93.56 96 LYS A O 1
ATOM 753 N N . LYS A 1 97 ? -2.851 -6.862 1.222 1.00 94.62 97 LYS A N 1
ATOM 754 C CA . LYS A 1 97 ? -3.316 -6.453 2.563 1.00 94.62 97 LYS A CA 1
ATOM 755 C C . LYS A 1 97 ? -4.838 -6.360 2.690 1.00 94.62 97 LYS A C 1
ATOM 757 O O . LYS A 1 97 ? -5.340 -6.315 3.813 1.00 94.62 97 LYS A O 1
ATOM 762 N N . ILE A 1 98 ? -5.574 -6.341 1.578 1.00 95.81 98 ILE A N 1
ATOM 763 C CA . ILE A 1 98 ? -7.008 -6.022 1.560 1.00 95.81 98 ILE A CA 1
ATOM 764 C C . ILE A 1 98 ? -7.846 -7.000 2.403 1.00 95.81 98 ILE A C 1
ATOM 766 O O . ILE A 1 98 ? -8.636 -6.518 3.215 1.00 95.81 98 ILE A O 1
ATOM 770 N N . PRO A 1 99 ? -7.667 -8.336 2.322 1.00 95.50 99 PRO A N 1
ATOM 771 C CA . PRO A 1 99 ? -8.427 -9.268 3.159 1.00 95.50 99 PRO A CA 1
ATOM 772 C C . PRO A 1 99 ? -8.237 -9.021 4.661 1.00 95.50 99 PRO A C 1
ATOM 774 O O . PRO A 1 99 ? -9.209 -8.977 5.417 1.00 95.50 99 PRO A O 1
ATOM 777 N N . THR A 1 100 ? -6.994 -8.796 5.098 1.00 94.88 100 THR A N 1
ATOM 778 C CA . THR A 1 100 ? -6.670 -8.512 6.504 1.00 94.88 100 THR A CA 1
ATOM 779 C C . THR A 1 100 ? -7.261 -7.177 6.953 1.00 94.88 100 THR A C 1
ATOM 781 O O . THR A 1 100 ? -7.852 -7.092 8.028 1.00 94.88 100 THR A O 1
ATOM 784 N N . GLN A 1 101 ? -7.154 -6.140 6.120 1.00 94.69 101 GLN A N 1
ATOM 785 C CA . GLN A 1 101 ? -7.731 -4.821 6.384 1.00 94.69 101 GLN A CA 1
ATOM 786 C C . GLN A 1 101 ? -9.258 -4.886 6.521 1.00 94.69 101 GLN A C 1
ATOM 788 O O . GLN A 1 101 ? -9.816 -4.358 7.485 1.00 94.69 101 GLN A O 1
ATOM 793 N N . TYR A 1 102 ? -9.931 -5.598 5.614 1.00 94.00 102 TYR A N 1
ATOM 794 C CA . TYR A 1 102 ? -11.371 -5.833 5.687 1.00 94.00 102 TYR A CA 1
ATOM 795 C C . TYR A 1 102 ? -11.762 -6.574 6.973 1.00 94.00 102 TYR A C 1
ATOM 797 O O . TYR A 1 102 ? -12.701 -6.169 7.658 1.00 94.00 102 TYR A O 1
ATOM 805 N N . ALA A 1 103 ? -11.022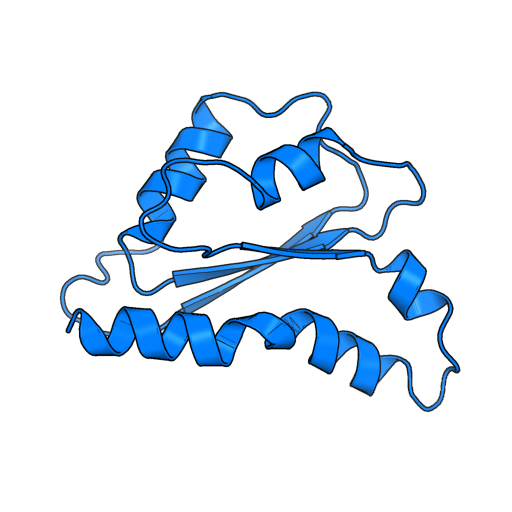 -7.621 7.354 1.00 93.38 103 ALA A N 1
ATOM 806 C CA . ALA A 1 103 ? -11.294 -8.382 8.573 1.00 93.38 103 ALA A CA 1
ATOM 807 C C . ALA A 1 103 ? -11.177 -7.525 9.849 1.00 93.38 103 ALA A C 1
ATOM 809 O O . ALA A 1 103 ? -12.009 -7.652 10.750 1.00 93.38 103 ALA A O 1
ATOM 810 N N . ILE A 1 104 ? -10.180 -6.634 9.924 1.00 91.94 104 ILE A N 1
ATOM 811 C CA . ILE A 1 104 ? -10.019 -5.681 11.036 1.00 91.94 104 ILE A CA 1
ATOM 812 C C . ILE A 1 104 ? -11.221 -4.735 11.108 1.00 91.94 104 ILE A C 1
ATOM 814 O O . ILE A 1 104 ? -11.786 -4.528 12.181 1.00 91.94 104 ILE A O 1
ATOM 818 N N . LEU A 1 105 ? -11.641 -4.192 9.965 1.00 88.75 105 LEU A N 1
ATOM 819 C CA . LEU A 1 105 ? -12.765 -3.263 9.892 1.00 88.75 105 LEU A CA 1
ATOM 820 C C . LEU A 1 105 ? -14.103 -3.931 10.213 1.00 88.75 105 LEU A C 1
ATOM 822 O O . LEU A 1 105 ? -14.937 -3.313 10.866 1.00 88.75 105 LEU A O 1
ATOM 826 N N . LYS A 1 106 ? -14.295 -5.197 9.827 1.00 85.81 106 LYS A N 1
ATOM 827 C CA . LYS A 1 106 ? -15.499 -5.967 10.162 1.00 85.81 106 LYS A CA 1
ATOM 828 C C . LYS A 1 106 ? -15.613 -6.246 11.662 1.00 85.81 106 LYS A C 1
ATOM 830 O O . LYS A 1 106 ? -16.710 -6.179 12.190 1.00 85.81 106 LYS A O 1
ATOM 835 N N . LYS A 1 107 ? -14.501 -6.510 12.361 1.00 81.81 107 LYS A N 1
ATOM 836 C CA . LYS A 1 107 ? -14.489 -6.693 13.831 1.00 81.81 107 LYS A CA 1
ATOM 837 C C . LYS A 1 107 ? -14.855 -5.425 14.613 1.00 81.81 107 LYS A C 1
ATOM 839 O O . LYS A 1 107 ? -15.139 -5.511 15.800 1.00 81.81 107 LYS A O 1
ATOM 844 N N . LYS A 1 108 ? -14.771 -4.258 13.971 1.00 64.50 108 LYS A N 1
ATOM 845 C CA . LYS A 1 108 ? -15.109 -2.957 14.558 1.00 64.50 108 LYS A CA 1
ATOM 846 C C . LYS A 1 108 ? -16.604 -2.616 14.416 1.00 64.50 108 LYS A C 1
ATOM 848 O O . LYS A 1 108 ? -17.058 -1.692 15.084 1.00 64.50 108 LYS A O 1
ATOM 853 N N . GLN A 1 109 ? -17.323 -3.296 13.519 1.00 54.06 109 GLN A N 1
ATOM 854 C CA . GLN A 1 109 ? -18.762 -3.113 13.284 1.00 54.06 109 GLN A CA 1
ATOM 855 C C . GLN A 1 109 ? -19.588 -3.970 14.240 1.00 54.06 109 GLN A C 1
ATOM 857 O O . GLN A 1 109 ? -20.701 -3.511 14.574 1.00 54.06 109 GLN A O 1
#